Protein AF-A0A510WRI1-F1 (afdb_monomer_lite)

Secondary structure (DSSP, 8-state):
-EETTEE---S-HHHHGGG----EEEEES---GGGGTTSTTEEEEEE-TTS-EEEEESSHHHHHHHHHHHHHHT---SEEEEEPPPHHHHHHHHTT-

Radius of gyration: 16.03 Å; chains: 1; bounding box: 44×24×39 Å

pLDDT: mean 86.25, std 15.25, range [48.31, 97.94]

Foldseek 3Di:
DDDPNDDLDDDDPVVLCPVWALFKKKFADDDDQVLLVPQDQWAPWDQDPVRITMITGNHDVSLVVVVVVCCVPPNDTPDIDRGTDDPVVSSVVSVVD

Organism: NCBI:txid1606

Structure (mmCIF, N/CA/C/O backbone):
data_AF-A0A510WRI1-F1
#
_entry.id   AF-A0A510WRI1-F1
#
loop_
_atom_site.group_PDB
_atom_site.id
_atom_site.type_symbol
_atom_site.label_atom_id
_atom_site.label_alt_id
_atom_site.label_comp_id
_atom_site.label_asym_id
_atom_site.label_entity_id
_atom_site.label_seq_id
_atom_site.pdbx_PDB_ins_code
_atom_site.Cartn_x
_atom_site.Cartn_y
_atom_site.Cartn_z
_atom_site.occupancy
_atom_site.B_iso_or_equiv
_atom_site.auth_seq_id
_atom_site.auth_comp_id
_atom_site.auth_asym_id
_atom_site.auth_atom_id
_atom_site.pdbx_PDB_model_num
ATOM 1 N N . MET A 1 1 ? 18.633 3.366 -19.312 1.00 51.19 1 MET A N 1
ATOM 2 C CA . MET A 1 1 ? 19.604 3.187 -18.201 1.00 51.19 1 MET A CA 1
ATOM 3 C C . MET A 1 1 ? 20.503 2.010 -18.559 1.00 51.19 1 MET A C 1
ATOM 5 O O . MET A 1 1 ? 19.975 1.040 -19.089 1.00 51.19 1 MET A O 1
ATOM 9 N N . LEU A 1 2 ? 21.816 2.105 -18.333 1.00 51.72 2 LEU A N 1
ATOM 10 C CA . LEU A 1 2 ? 22.803 1.080 -18.711 1.00 51.72 2 LEU A CA 1
ATOM 11 C C . LEU A 1 2 ? 23.223 0.271 -17.475 1.00 51.72 2 LEU A C 1
ATOM 13 O O . LEU A 1 2 ? 23.455 0.861 -16.420 1.00 51.72 2 LEU A O 1
ATOM 17 N N . LYS A 1 3 ? 23.370 -1.051 -17.607 1.00 49.25 3 LYS A N 1
ATOM 18 C CA . LYS A 1 3 ? 24.056 -1.905 -16.622 1.00 49.25 3 LYS A CA 1
ATOM 19 C C . LYS A 1 3 ? 25.121 -2.696 -17.382 1.00 49.25 3 LYS A C 1
ATOM 21 O O . LYS A 1 3 ? 24.802 -3.346 -18.364 1.00 49.25 3 LYS A O 1
ATOM 26 N N . HIS A 1 4 ? 26.386 -2.587 -16.974 1.00 48.31 4 HIS A N 1
ATOM 27 C CA . HIS A 1 4 ? 27.529 -3.268 -17.613 1.00 48.31 4 HIS A CA 1
ATOM 28 C C . HIS A 1 4 ? 27.670 -3.071 -19.139 1.00 48.31 4 HIS A C 1
ATOM 30 O O . HIS A 1 4 ? 28.174 -3.946 -19.829 1.00 48.31 4 HIS A O 1
ATOM 36 N N . GLY A 1 5 ? 27.265 -1.914 -19.671 1.00 55.53 5 GLY A N 1
ATOM 37 C CA . GLY A 1 5 ? 27.387 -1.616 -21.105 1.00 55.53 5 GLY A CA 1
ATOM 38 C C . GLY A 1 5 ? 26.260 -2.174 -21.979 1.00 55.53 5 GLY A C 1
ATOM 39 O O . GLY A 1 5 ? 26.207 -1.834 -23.156 1.00 55.53 5 GLY A O 1
ATOM 40 N N . GLU A 1 6 ? 25.318 -2.931 -21.410 1.00 54.03 6 GLU A N 1
ATOM 41 C CA . GLU A 1 6 ? 24.120 -3.394 -22.110 1.00 54.03 6 GLU A CA 1
ATOM 42 C C . GLU A 1 6 ? 22.901 -2.525 -21.761 1.00 54.03 6 GLU A C 1
ATOM 44 O O . GLU A 1 6 ? 22.674 -2.114 -20.612 1.00 54.03 6 GLU A O 1
ATOM 49 N N . THR A 1 7 ? 22.108 -2.205 -22.784 1.00 53.50 7 THR A N 1
ATOM 50 C CA . THR A 1 7 ? 20.866 -1.444 -22.637 1.00 53.50 7 THR A CA 1
ATOM 51 C C . THR A 1 7 ? 19.765 -2.370 -22.135 1.00 53.50 7 THR A C 1
ATOM 53 O O . THR A 1 7 ? 19.102 -3.036 -22.918 1.00 53.50 7 THR A O 1
ATOM 56 N N . VAL A 1 8 ? 19.551 -2.386 -20.817 1.00 58.12 8 VAL A N 1
ATOM 57 C CA . VAL A 1 8 ? 18.549 -3.257 -20.168 1.00 58.12 8 VAL A CA 1
ATOM 58 C C . VAL A 1 8 ? 17.114 -2.777 -20.418 1.00 58.12 8 VAL A C 1
ATOM 60 O O . VAL A 1 8 ? 16.180 -3.570 -20.424 1.00 58.12 8 VAL A O 1
ATOM 63 N N . LEU A 1 9 ? 16.911 -1.473 -20.633 1.00 54.69 9 LEU A N 1
ATOM 64 C CA . LEU A 1 9 ? 15.585 -0.883 -20.829 1.00 54.69 9 LEU A CA 1
ATOM 65 C C . LEU A 1 9 ? 15.589 0.086 -22.011 1.00 54.69 9 LEU A C 1
ATOM 67 O O . LEU A 1 9 ? 16.075 1.213 -21.898 1.00 54.69 9 LEU A O 1
ATOM 71 N N . ASN A 1 10 ? 15.028 -0.383 -23.127 1.00 49.66 10 ASN A N 1
ATOM 72 C CA . ASN A 1 10 ? 14.660 0.398 -24.306 1.00 49.66 10 ASN A CA 1
ATOM 73 C C . ASN A 1 10 ? 13.131 0.557 -24.316 1.00 49.66 10 ASN A C 1
ATOM 75 O O . ASN A 1 10 ? 12.417 -0.388 -24.637 1.00 49.66 10 ASN A O 1
ATOM 79 N N . GLY A 1 11 ? 12.623 1.726 -23.924 1.00 58.41 11 GLY A N 1
ATOM 80 C CA . GLY A 1 11 ? 11.186 2.025 -23.932 1.00 58.41 11 GLY A CA 1
ATOM 81 C C . GLY A 1 11 ? 10.826 3.254 -23.100 1.00 58.41 11 GLY A C 1
ATOM 82 O O . GLY A 1 11 ? 11.619 3.710 -22.273 1.00 58.41 11 GLY A O 1
ATOM 83 N N . GLU A 1 12 ? 9.624 3.799 -23.306 1.00 63.59 12 GLU A N 1
ATOM 84 C CA . GLU A 1 12 ? 9.083 4.831 -22.419 1.00 63.59 12 GLU A CA 1
ATOM 85 C C . GLU A 1 12 ? 8.814 4.231 -21.032 1.00 63.59 12 GLU A C 1
ATOM 87 O O . GLU A 1 12 ? 8.401 3.079 -20.913 1.00 63.59 12 GLU A O 1
ATOM 92 N N . ILE A 1 13 ? 8.973 5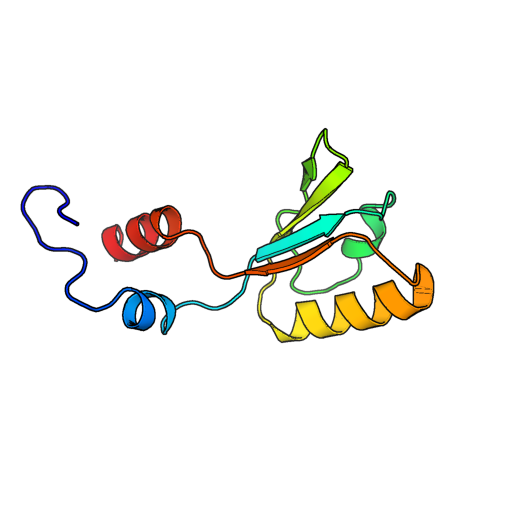.022 -19.964 1.00 63.72 13 ILE A N 1
ATOM 93 C CA . ILE A 1 13 ? 8.730 4.584 -18.575 1.00 63.72 13 ILE A CA 1
ATOM 94 C C . ILE A 1 13 ? 7.361 3.895 -18.415 1.00 63.72 13 ILE A C 1
ATOM 96 O O . ILE A 1 13 ? 7.236 2.951 -17.637 1.00 63.72 13 ILE A O 1
ATOM 100 N N . LYS A 1 14 ? 6.340 4.314 -19.176 1.00 63.06 14 LYS A N 1
ATOM 101 C CA . LYS A 1 14 ? 5.005 3.697 -19.142 1.00 63.06 14 LYS A CA 1
ATOM 102 C C . LYS A 1 14 ? 5.012 2.224 -19.566 1.00 63.06 14 LYS A C 1
ATOM 104 O O . LYS A 1 14 ? 4.211 1.452 -19.053 1.00 63.06 14 LYS A O 1
ATOM 109 N N . ASP A 1 15 ? 5.883 1.845 -20.499 1.00 69.88 15 ASP A N 1
ATOM 110 C CA . ASP A 1 15 ? 5.948 0.487 -21.035 1.00 69.88 15 ASP A CA 1
ATOM 111 C C . ASP A 1 15 ? 6.637 -0.455 -20.046 1.00 69.88 15 ASP A C 1
ATOM 113 O O . ASP A 1 15 ? 6.288 -1.626 -19.966 1.00 69.88 15 ASP A O 1
ATOM 117 N N . ILE A 1 16 ? 7.531 0.083 -19.212 1.00 71.81 16 ILE A N 1
ATOM 118 C CA . ILE A 1 16 ? 8.223 -0.653 -18.149 1.00 71.81 16 ILE A CA 1
ATOM 119 C C . ILE A 1 16 ? 7.231 -1.182 -17.108 1.00 71.81 16 ILE A C 1
ATOM 121 O O . ILE A 1 16 ? 7.383 -2.302 -16.634 1.00 71.81 16 ILE A O 1
ATOM 125 N N . TYR A 1 17 ? 6.208 -0.394 -16.766 1.00 76.62 17 TYR A N 1
ATOM 126 C CA . TYR A 1 17 ? 5.210 -0.773 -15.764 1.00 76.62 17 TYR A CA 1
ATOM 127 C C . TYR A 1 17 ? 4.151 -1.756 -16.275 1.00 76.62 17 TYR A C 1
ATOM 129 O O . TYR A 1 17 ? 3.458 -2.339 -15.449 1.00 76.62 17 TYR A O 1
ATOM 137 N N . LYS A 1 18 ? 4.010 -1.961 -17.595 1.00 75.62 18 LYS A N 1
ATOM 138 C CA . LYS A 1 18 ? 2.979 -2.858 -18.159 1.00 75.62 18 LYS A CA 1
ATOM 139 C C . LYS A 1 18 ? 3.118 -4.304 -17.684 1.00 75.62 18 LYS A C 1
ATOM 141 O O . LYS A 1 18 ? 2.110 -4.989 -17.552 1.00 75.62 18 LYS A O 1
ATOM 146 N N . ASP A 1 19 ? 4.344 -4.727 -17.395 1.00 79.88 19 ASP A N 1
ATOM 147 C CA . ASP A 1 19 ? 4.653 -6.093 -16.963 1.00 79.88 19 ASP A CA 1
ATOM 148 C C . ASP A 1 19 ? 4.531 -6.277 -15.438 1.00 79.88 19 ASP A C 1
ATOM 150 O O . ASP A 1 19 ? 4.716 -7.380 -14.928 1.00 79.88 19 ASP A O 1
ATOM 154 N N . PHE A 1 20 ? 4.239 -5.207 -14.688 1.00 85.00 20 PHE A N 1
ATOM 155 C CA . PHE A 1 20 ? 4.201 -5.231 -13.228 1.00 85.00 20 PHE A CA 1
ATOM 156 C C . PHE A 1 20 ? 2.809 -4.917 -12.698 1.00 85.00 20 PHE A C 1
ATOM 158 O O . PHE A 1 20 ? 2.081 -4.077 -13.217 1.00 85.00 20 PHE A O 1
ATOM 165 N N . ILE A 1 21 ? 2.461 -5.569 -11.594 1.00 88.19 21 ILE A N 1
ATOM 166 C CA . ILE A 1 21 ? 1.217 -5.325 -10.864 1.00 88.19 21 ILE A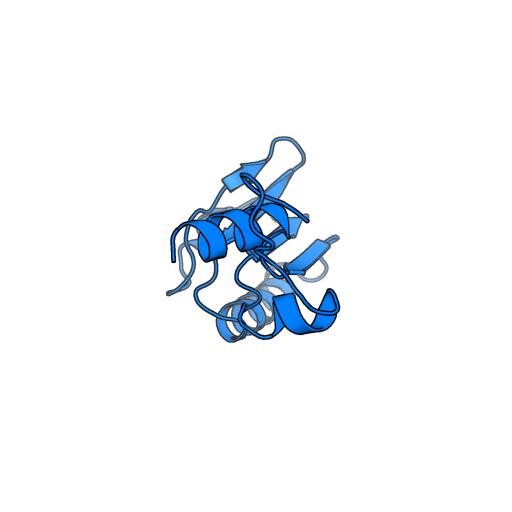 CA 1
ATOM 167 C C . ILE A 1 21 ? 1.437 -4.311 -9.739 1.00 88.19 21 ILE A C 1
ATOM 169 O O . ILE A 1 21 ? 2.557 -4.132 -9.256 1.00 88.19 21 ILE A O 1
ATOM 173 N N . ARG A 1 22 ? 0.364 -3.673 -9.256 1.00 91.81 22 ARG A N 1
ATOM 174 C CA . ARG A 1 22 ? 0.428 -2.861 -8.032 1.00 91.81 22 ARG A CA 1
ATOM 175 C C . ARG A 1 22 ? 0.403 -3.740 -6.784 1.00 91.81 22 ARG A C 1
ATOM 177 O O . ARG A 1 22 ? -0.624 -3.884 -6.117 1.00 91.81 22 ARG A O 1
ATOM 184 N N . GLU A 1 23 ? 1.539 -4.354 -6.497 1.00 94.31 23 GLU A N 1
ATOM 185 C CA . GLU A 1 23 ? 1.700 -5.276 -5.371 1.00 94.31 23 GLU A CA 1
ATOM 186 C C . GLU A 1 23 ? 2.068 -4.594 -4.051 1.00 94.31 23 GLU A C 1
ATOM 188 O O . GLU A 1 23 ? 2.030 -5.247 -3.021 1.00 94.31 23 GLU A O 1
ATOM 193 N N . TYR A 1 24 ? 2.405 -3.304 -4.019 1.00 97.12 24 TYR A N 1
ATOM 194 C CA . TYR A 1 24 ? 2.737 -2.630 -2.761 1.00 97.12 24 TYR A CA 1
ATOM 195 C C . TYR A 1 24 ? 1.555 -1.833 -2.225 1.00 97.12 24 TYR A C 1
ATOM 197 O O . TYR A 1 24 ? 0.900 -1.104 -2.970 1.00 97.12 24 TYR A O 1
ATOM 205 N N . LEU A 1 25 ? 1.318 -1.924 -0.915 1.00 97.88 25 LEU A N 1
ATOM 206 C CA . LEU A 1 25 ? 0.324 -1.121 -0.209 1.00 97.88 25 LEU A CA 1
ATOM 207 C C . LEU A 1 25 ? 0.970 -0.388 0.969 1.00 97.88 25 LEU A C 1
ATOM 209 O O . LEU A 1 25 ? 1.618 -0.996 1.820 1.00 97.88 25 LEU A O 1
ATOM 213 N N . THR A 1 26 ? 0.783 0.933 1.017 1.00 97.75 26 THR A N 1
ATOM 214 C CA . THR A 1 26 ? 1.153 1.784 2.155 1.00 97.75 26 THR A CA 1
ATOM 215 C C . THR A 1 26 ? -0.094 2.425 2.747 1.00 97.75 26 THR A C 1
ATOM 217 O O . THR A 1 26 ? -0.862 3.070 2.031 1.00 97.75 26 THR A O 1
ATOM 220 N N . ILE A 1 27 ? -0.266 2.280 4.059 1.00 97.75 27 ILE A N 1
ATOM 221 C CA . ILE A 1 27 ? -1.390 2.833 4.818 1.00 97.75 27 ILE A CA 1
ATOM 222 C C . ILE A 1 27 ? -0.871 3.683 5.979 1.00 97.75 27 ILE A C 1
ATOM 224 O O . ILE A 1 27 ? 0.151 3.357 6.578 1.00 97.75 27 ILE A O 1
ATOM 228 N N . ASN A 1 28 ? -1.583 4.754 6.324 1.00 96.75 28 ASN A N 1
ATOM 229 C CA . ASN A 1 28 ? -1.408 5.495 7.577 1.00 96.75 28 ASN A CA 1
ATOM 230 C C . ASN A 1 28 ? -2.765 5.639 8.286 1.00 96.75 28 ASN A C 1
ATOM 232 O O . ASN A 1 28 ? -3.803 5.547 7.641 1.00 96.75 28 ASN A O 1
ATOM 236 N N . GLY A 1 29 ? -2.765 5.874 9.600 1.00 92.75 29 GLY A N 1
ATOM 237 C CA . GLY A 1 29 ? -3.986 6.097 10.388 1.00 92.75 29 GLY A CA 1
ATOM 238 C C . GLY A 1 29 ? -4.559 4.850 11.062 1.00 92.75 29 GLY A C 1
ATOM 239 O O . GLY A 1 29 ? -5.522 4.960 11.813 1.00 92.75 29 GLY A O 1
ATOM 240 N N . ILE A 1 30 ? -3.944 3.680 10.868 1.00 92.56 30 ILE A N 1
ATOM 241 C CA . ILE A 1 30 ? -4.323 2.425 11.532 1.00 92.56 30 ILE A CA 1
ATOM 242 C C . ILE A 1 30 ? -3.191 1.990 12.459 1.00 92.56 30 ILE A C 1
ATOM 244 O O . ILE A 1 30 ? -2.040 1.889 12.042 1.00 92.56 30 ILE A O 1
ATOM 248 N N . LYS A 1 31 ? -3.519 1.729 13.730 1.00 87.12 31 LYS A N 1
ATOM 249 C CA . LYS A 1 31 ? -2.542 1.299 14.748 1.00 87.12 31 LYS A CA 1
ATOM 250 C C . LYS A 1 31 ? -2.414 -0.220 14.862 1.00 87.12 31 LYS A C 1
ATOM 252 O O . LYS A 1 31 ? -1.349 -0.706 15.228 1.00 87.12 31 LYS A O 1
ATOM 257 N N . ASN A 1 32 ? -3.488 -0.955 14.573 1.00 91.50 32 ASN A N 1
ATOM 258 C CA . ASN A 1 32 ? -3.522 -2.407 14.710 1.00 91.50 32 ASN A CA 1
ATOM 259 C C . ASN A 1 32 ? -2.998 -3.084 13.436 1.00 91.50 32 ASN A C 1
ATOM 261 O O . ASN A 1 32 ? -3.718 -3.183 12.447 1.00 91.50 32 ASN A O 1
ATOM 265 N N . ILE A 1 33 ? -1.755 -3.566 13.465 1.00 91.06 33 ILE A N 1
ATOM 266 C CA . ILE A 1 33 ? -1.152 -4.285 12.335 1.00 91.06 33 ILE A CA 1
ATOM 267 C C . ILE A 1 33 ? -1.764 -5.680 12.126 1.00 91.06 33 ILE A C 1
ATOM 269 O O . ILE A 1 33 ? -1.801 -6.177 11.000 1.00 91.06 33 ILE A O 1
ATOM 273 N N . ASP A 1 34 ? -2.296 -6.301 13.184 1.00 92.94 34 ASP A N 1
ATOM 274 C CA . ASP A 1 34 ? -2.888 -7.640 13.113 1.00 92.94 34 ASP A CA 1
ATOM 275 C C . ASP A 1 34 ? -4.175 -7.658 12.285 1.00 92.94 34 ASP A C 1
ATOM 277 O O . ASP A 1 34 ? -4.525 -8.694 11.720 1.00 92.94 34 ASP A O 1
ATOM 281 N N . PHE A 1 35 ? -4.815 -6.496 12.109 1.00 93.75 35 PHE A N 1
ATOM 282 C CA . PHE A 1 35 ? -5.926 -6.308 11.176 1.00 93.75 35 PHE A CA 1
ATOM 283 C C . PHE A 1 35 ? -5.611 -6.840 9.771 1.00 93.75 35 PHE A C 1
ATOM 285 O O . PHE A 1 35 ? -6.503 -7.349 9.098 1.00 93.75 35 PHE A O 1
ATOM 292 N N . PHE A 1 36 ? -4.351 -6.753 9.330 1.00 95.50 36 PHE A N 1
ATOM 293 C CA . PHE A 1 36 ? -3.946 -7.170 7.989 1.00 95.50 36 PHE A CA 1
ATOM 294 C C . PHE A 1 36 ? -3.600 -8.657 7.879 1.00 95.50 36 PHE A C 1
ATOM 296 O O . PHE A 1 36 ? -3.604 -9.202 6.779 1.00 95.50 36 PHE A O 1
ATOM 303 N N . LYS A 1 37 ? -3.354 -9.345 9.001 1.00 94.25 37 LYS A N 1
ATOM 304 C CA . LYS A 1 37 ? -2.988 -10.772 9.003 1.00 94.25 37 LYS A CA 1
ATOM 305 C C . LYS A 1 37 ? -4.141 -11.687 8.578 1.00 94.25 37 LYS A C 1
ATOM 307 O O . LYS A 1 37 ? -3.899 -12.833 8.220 1.00 94.25 37 LYS A O 1
ATOM 312 N N . LYS A 1 38 ? -5.385 -11.189 8.596 1.00 94.38 38 LYS A N 1
ATOM 313 C CA . LYS A 1 38 ? -6.581 -11.943 8.182 1.00 94.38 38 LYS A CA 1
ATOM 314 C C . LYS A 1 38 ? -6.708 -12.120 6.665 1.00 94.38 38 LYS A C 1
ATOM 316 O O . LYS A 1 38 ? -7.462 -12.981 6.219 1.00 94.38 38 LYS A O 1
ATOM 321 N N . TYR A 1 39 ? -6.019 -11.304 5.865 1.00 96.25 39 TYR A N 1
ATOM 322 C CA . TYR A 1 39 ? -6.179 -11.320 4.413 1.00 96.25 39 TYR A CA 1
ATOM 323 C C . TYR A 1 39 ? -5.227 -12.321 3.765 1.00 96.25 39 TYR A C 1
ATOM 325 O O . TYR A 1 39 ? -4.006 -12.162 3.805 1.00 96.25 39 TYR A O 1
ATOM 333 N N . ASN A 1 40 ? -5.798 -13.319 3.091 1.00 93.88 40 ASN A N 1
ATOM 334 C CA . ASN A 1 40 ? -5.015 -14.176 2.214 1.00 93.88 40 ASN A CA 1
ATOM 335 C C . ASN A 1 40 ? -4.443 -13.347 1.049 1.00 93.88 40 ASN A C 1
ATOM 337 O O . ASN A 1 40 ? -5.158 -12.553 0.435 1.00 93.88 40 ASN A O 1
ATOM 341 N N . GLY A 1 41 ? -3.160 -13.536 0.744 1.00 95.06 41 GLY A N 1
ATOM 342 C CA . GLY A 1 41 ? -2.456 -12.760 -0.279 1.00 95.06 41 GLY A CA 1
ATOM 343 C C . GLY A 1 41 ? -1.847 -11.440 0.206 1.00 95.06 41 GLY A C 1
ATOM 344 O O . GLY A 1 41 ? -1.444 -10.645 -0.640 1.00 95.06 41 GLY A O 1
ATOM 345 N N . VAL A 1 42 ? -1.764 -11.210 1.524 1.00 97.25 42 VAL A N 1
ATOM 346 C CA . VAL A 1 42 ? -0.927 -10.161 2.132 1.00 97.25 42 VAL A CA 1
ATOM 347 C C . VAL A 1 42 ? 0.351 -10.780 2.698 1.00 97.25 42 VAL A C 1
ATOM 349 O O . VAL A 1 42 ? 0.303 -11.799 3.385 1.00 97.25 42 VAL A O 1
ATOM 352 N N . SER A 1 43 ? 1.495 -10.148 2.446 1.00 96.69 43 SER A N 1
ATOM 353 C CA . SER A 1 43 ? 2.800 -10.545 2.986 1.00 96.69 43 SER A CA 1
ATOM 354 C C . SER A 1 43 ? 3.661 -9.326 3.338 1.00 96.69 43 SER A C 1
ATOM 356 O O . SER A 1 43 ? 3.264 -8.181 3.115 1.00 96.69 43 SER A O 1
ATOM 358 N N . ASP A 1 44 ? 4.835 -9.563 3.931 1.00 95.56 44 ASP A N 1
ATOM 359 C CA . ASP A 1 44 ? 5.837 -8.535 4.255 1.00 95.56 44 ASP A CA 1
ATOM 360 C C . ASP A 1 44 ? 5.279 -7.324 5.028 1.00 95.56 44 ASP A C 1
ATOM 362 O O . ASP A 1 44 ? 5.661 -6.179 4.775 1.00 95.56 44 ASP A O 1
ATOM 366 N N . ILE A 1 45 ? 4.359 -7.563 5.969 1.00 96.81 45 ILE A N 1
ATOM 367 C CA . ILE A 1 45 ? 3.720 -6.493 6.741 1.00 96.81 45 ILE A CA 1
ATOM 368 C C . ILE A 1 45 ? 4.741 -5.876 7.705 1.00 96.81 45 ILE A C 1
ATOM 370 O O . ILE A 1 45 ? 5.255 -6.542 8.602 1.00 96.81 45 ILE A O 1
ATOM 374 N N . GLN A 1 46 ? 5.007 -4.584 7.542 1.00 95.69 46 GLN A N 1
ATOM 375 C CA . GLN A 1 46 ? 5.989 -3.834 8.314 1.00 95.69 46 GLN A CA 1
ATOM 376 C C . GLN A 1 46 ? 5.377 -2.545 8.852 1.00 95.69 46 GLN A C 1
ATOM 378 O O . GLN A 1 46 ? 4.865 -1.719 8.093 1.00 95.69 46 GLN A O 1
ATOM 383 N N . GLN A 1 47 ? 5.486 -2.339 10.163 1.00 95.12 47 GLN A N 1
ATOM 384 C CA . GLN A 1 47 ? 5.143 -1.070 10.792 1.00 95.12 47 GLN A CA 1
ATOM 385 C C . GLN A 1 47 ? 6.374 -0.165 10.839 1.00 95.12 47 GLN A C 1
ATOM 387 O O . GLN A 1 47 ? 7.425 -0.516 11.370 1.00 95.12 47 GLN A O 1
ATOM 392 N N . MET A 1 48 ? 6.237 1.018 10.259 1.00 94.44 48 MET A N 1
ATOM 393 C CA . MET A 1 48 ? 7.277 2.030 10.184 1.00 94.44 48 MET A CA 1
ATOM 394 C C . MET A 1 48 ? 7.195 2.968 11.390 1.00 94.44 48 MET A C 1
ATOM 396 O O . MET A 1 48 ? 6.119 3.231 11.926 1.00 94.44 48 MET A O 1
ATOM 400 N N . LYS A 1 49 ? 8.335 3.553 11.778 1.00 92.81 49 LYS A N 1
ATOM 401 C CA . LYS A 1 49 ? 8.421 4.498 12.909 1.00 92.81 49 LYS A CA 1
ATOM 402 C C . LYS A 1 49 ? 7.525 5.735 12.751 1.00 92.81 49 LYS A C 1
ATOM 404 O O . LYS A 1 49 ? 7.102 6.306 13.745 1.00 92.81 49 LYS A O 1
ATOM 409 N N . ASN A 1 50 ? 7.222 6.137 11.515 1.00 92.12 50 ASN A N 1
ATOM 410 C CA . ASN A 1 50 ? 6.338 7.264 11.205 1.00 92.12 50 ASN A CA 1
ATOM 411 C C . ASN A 1 50 ? 4.837 6.898 11.227 1.00 92.12 50 ASN A C 1
ATOM 413 O O . ASN A 1 50 ? 4.011 7.681 10.766 1.00 92.12 50 ASN A O 1
ATOM 417 N N . GLY A 1 51 ? 4.480 5.704 11.708 1.00 91.50 51 GLY A N 1
ATOM 418 C CA . GLY A 1 51 ? 3.095 5.236 11.776 1.00 91.50 51 GLY A CA 1
ATOM 419 C C . GLY A 1 51 ? 2.556 4.656 10.469 1.00 91.50 51 GLY A C 1
ATOM 420 O O . GLY A 1 51 ? 1.416 4.198 10.446 1.00 91.50 51 GLY A O 1
ATOM 421 N N . ASN A 1 52 ? 3.350 4.632 9.392 1.00 96.44 52 ASN A N 1
ATOM 422 C CA . ASN A 1 52 ? 2.949 3.947 8.167 1.00 96.44 52 ASN A CA 1
ATOM 423 C C . ASN A 1 52 ? 3.031 2.432 8.348 1.00 96.44 52 ASN A C 1
ATOM 425 O O . ASN A 1 52 ? 3.980 1.916 8.932 1.00 96.44 52 ASN A O 1
ATOM 429 N N . ILE A 1 53 ? 2.085 1.717 7.761 1.00 97.38 53 ILE A N 1
ATOM 430 C CA . ILE A 1 53 ? 2.147 0.271 7.587 1.00 97.38 53 ILE A CA 1
ATOM 431 C C . ILE A 1 53 ? 2.384 0.014 6.104 1.00 97.38 53 ILE A C 1
ATOM 433 O O . ILE A 1 53 ? 1.661 0.537 5.256 1.00 97.38 53 ILE A O 1
ATOM 437 N N . LYS A 1 54 ? 3.421 -0.760 5.795 1.00 97.19 54 LYS A N 1
ATOM 438 C CA . LYS A 1 54 ? 3.748 -1.204 4.439 1.00 97.19 54 LYS A CA 1
ATOM 439 C C . LYS A 1 54 ? 3.541 -2.705 4.338 1.00 97.19 54 LYS A C 1
ATOM 441 O O . LYS A 1 54 ? 3.837 -3.417 5.289 1.00 97.19 54 LYS A O 1
ATOM 446 N N . MET A 1 55 ? 3.040 -3.176 3.207 1.00 97.50 55 MET A N 1
ATOM 447 C CA . MET A 1 55 ? 2.861 -4.601 2.938 1.00 97.50 55 MET A CA 1
ATOM 448 C C . MET A 1 55 ? 2.917 -4.879 1.440 1.00 97.50 55 MET A C 1
ATOM 450 O O . MET A 1 55 ? 2.765 -3.964 0.622 1.00 97.50 55 MET A O 1
ATOM 454 N N . LYS A 1 56 ? 3.109 -6.152 1.101 1.00 97.31 56 LYS A N 1
ATOM 455 C CA . LYS A 1 56 ? 2.942 -6.671 -0.252 1.00 97.31 56 LYS A CA 1
ATOM 456 C C . LYS A 1 56 ? 1.605 -7.383 -0.400 1.00 97.31 56 LYS A C 1
ATOM 458 O O . LYS A 1 56 ? 1.099 -7.983 0.546 1.00 97.31 56 LYS A O 1
ATOM 463 N N . LEU A 1 57 ? 1.057 -7.311 -1.601 1.00 97.38 57 LEU A N 1
ATOM 464 C CA . LEU A 1 57 ? -0.204 -7.884 -2.029 1.00 97.38 57 LEU A CA 1
ATOM 465 C C . LEU A 1 57 ? 0.044 -8.756 -3.253 1.00 97.38 57 LEU A C 1
ATOM 467 O O . LEU A 1 57 ? 0.723 -8.338 -4.185 1.00 97.38 57 LEU A O 1
ATOM 471 N N . VAL A 1 58 ? -0.588 -9.922 -3.312 1.00 95.56 58 VAL A N 1
ATOM 472 C CA . VAL A 1 58 ? -0.478 -10.805 -4.484 1.00 95.56 58 VAL A CA 1
ATOM 473 C C . VAL A 1 58 ? -1.122 -10.205 -5.744 1.00 95.56 58 VAL A C 1
ATOM 475 O O . VAL A 1 58 ? -0.770 -10.591 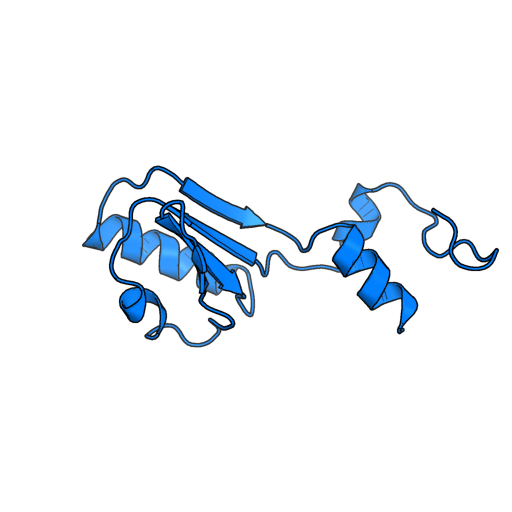-6.854 1.00 95.56 58 VAL A O 1
ATOM 478 N N . ASN A 1 59 ? -2.084 -9.281 -5.596 1.00 92.94 59 ASN A N 1
ATOM 479 C CA . ASN A 1 59 ? -2.716 -8.554 -6.701 1.00 92.94 59 ASN A CA 1
ATOM 480 C C . ASN A 1 59 ? -3.531 -7.332 -6.228 1.00 92.94 59 ASN A C 1
ATOM 482 O O . ASN A 1 59 ? -3.726 -7.087 -5.035 1.00 92.94 59 ASN A O 1
ATOM 486 N N . GLU A 1 60 ? -4.081 -6.595 -7.198 1.00 93.56 60 GLU A N 1
ATOM 487 C CA . GLU A 1 60 ? -4.889 -5.395 -6.961 1.00 93.56 60 GLU A CA 1
ATOM 488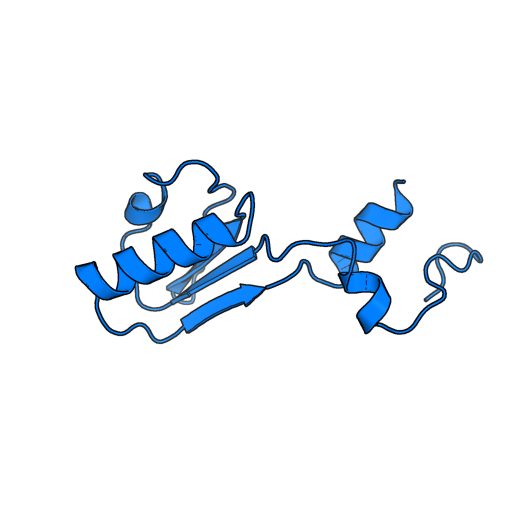 C C . GLU A 1 60 ? -6.220 -5.635 -6.241 1.00 93.56 60 GLU A C 1
ATOM 490 O O . GLU A 1 60 ? -6.719 -4.759 -5.534 1.00 93.56 60 GLU A O 1
ATOM 495 N N . GLN A 1 61 ? -6.810 -6.819 -6.395 1.00 95.75 61 GLN A N 1
ATOM 496 C CA . GLN A 1 61 ? -8.118 -7.117 -5.815 1.00 95.75 61 GLN A CA 1
ATOM 497 C C . GLN A 1 61 ? -8.047 -7.209 -4.291 1.00 95.75 61 GLN A C 1
ATOM 499 O O . GLN A 1 61 ? -8.967 -6.742 -3.619 1.00 95.75 61 GLN A O 1
ATOM 504 N N . VAL A 1 62 ? -6.937 -7.717 -3.743 1.00 97.00 62 VAL A N 1
ATOM 505 C CA . VAL A 1 62 ? -6.700 -7.727 -2.290 1.00 97.00 62 VAL A CA 1
ATOM 506 C C . VAL A 1 62 ? -6.718 -6.300 -1.735 1.00 97.00 62 VAL A C 1
ATOM 508 O O . VAL A 1 62 ? -7.384 -6.039 -0.736 1.00 97.00 62 VAL A O 1
ATOM 511 N N . GLY A 1 63 ? -6.091 -5.345 -2.430 1.00 97.06 63 GLY A N 1
ATOM 512 C CA . GLY A 1 63 ? -6.105 -3.931 -2.040 1.00 97.06 63 GLY A CA 1
ATOM 513 C C . GLY A 1 63 ? -7.519 -3.348 -1.988 1.00 97.06 63 GLY A C 1
ATOM 514 O O 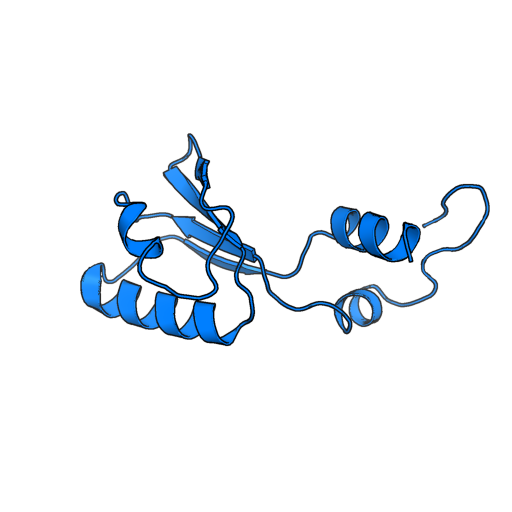. GLY A 1 63 ? -7.879 -2.682 -1.018 1.00 97.06 63 GLY A O 1
ATOM 515 N N . LYS A 1 64 ? -8.371 -3.670 -2.970 1.00 97.12 64 LYS A N 1
ATOM 516 C CA . LYS A 1 64 ? -9.783 -3.241 -2.977 1.00 97.12 64 LYS A CA 1
ATOM 517 C C . LYS A 1 64 ? -10.588 -3.830 -1.818 1.00 97.12 64 LYS A C 1
ATOM 519 O O . LYS A 1 64 ? -11.456 -3.144 -1.283 1.00 97.12 64 LYS A O 1
ATOM 524 N N . VAL A 1 65 ? -10.333 -5.089 -1.449 1.00 97.81 65 VAL A N 1
ATOM 525 C CA . VAL A 1 65 ? -10.964 -5.727 -0.280 1.00 97.81 65 VAL A CA 1
ATOM 526 C C . VAL A 1 65 ? -10.545 -4.999 0.995 1.00 97.81 65 VAL A C 1
ATOM 528 O O . VAL A 1 65 ? -11.410 -4.522 1.724 1.00 97.81 65 VAL A O 1
ATOM 531 N N . ILE A 1 66 ? -9.236 -4.816 1.196 1.00 97.50 66 ILE A N 1
ATOM 532 C CA . ILE A 1 66 ? -8.682 -4.117 2.362 1.00 97.50 66 ILE A CA 1
ATOM 533 C C . ILE A 1 66 ? -9.251 -2.700 2.471 1.00 97.50 66 ILE A C 1
ATOM 535 O O . ILE A 1 66 ? -9.655 -2.292 3.554 1.00 97.50 66 ILE A O 1
ATOM 539 N N . PHE A 1 67 ? -9.318 -1.950 1.367 1.00 97.75 67 PHE A N 1
ATOM 540 C CA . PHE A 1 67 ? -9.860 -0.590 1.372 1.00 97.75 67 PHE A CA 1
ATOM 541 C C . PHE A 1 67 ? -11.301 -0.546 1.892 1.00 97.75 67 PHE A C 1
ATOM 543 O O . PHE A 1 67 ? -11.615 0.267 2.759 1.00 97.75 67 PHE A O 1
ATOM 550 N N . ARG A 1 68 ? -12.175 -1.437 1.400 1.00 97.88 68 ARG A N 1
ATOM 551 C CA . ARG A 1 68 ? -13.575 -1.496 1.850 1.00 97.88 68 ARG A CA 1
ATOM 552 C C . ARG A 1 68 ? -13.681 -1.810 3.339 1.00 97.88 68 ARG A C 1
ATOM 554 O O . ARG A 1 68 ? -14.457 -1.160 4.035 1.00 97.88 68 ARG A O 1
ATOM 561 N N . ASP A 1 69 ? -12.894 -2.764 3.820 1.00 97.31 69 ASP A N 1
ATOM 562 C CA . ASP A 1 69 ? -12.914 -3.167 5.225 1.00 97.31 69 ASP A CA 1
ATOM 563 C C . ASP A 1 69 ? -12.355 -2.065 6.133 1.00 97.31 69 ASP A C 1
ATOM 565 O O . ASP A 1 69 ? -12.910 -1.808 7.199 1.00 97.31 69 ASP A O 1
ATOM 569 N N . ILE A 1 70 ? -11.325 -1.336 5.686 1.00 96.94 70 ILE A N 1
ATOM 570 C CA . ILE A 1 70 ? -10.817 -0.158 6.398 1.00 96.94 70 ILE A CA 1
ATOM 571 C C . ILE A 1 70 ? -11.893 0.915 6.514 1.00 96.94 70 ILE A C 1
ATOM 573 O O . ILE A 1 70 ? -12.136 1.413 7.609 1.00 96.94 70 ILE A O 1
ATOM 577 N N . VAL A 1 71 ? -12.550 1.266 5.406 1.00 96.56 71 VAL A N 1
ATOM 578 C CA . VAL A 1 71 ? -13.610 2.283 5.418 1.00 96.56 71 VAL A CA 1
ATOM 579 C C . VAL A 1 71 ? -14.750 1.864 6.348 1.00 96.56 71 VAL A C 1
ATOM 581 O O . VAL A 1 71 ? -15.311 2.705 7.045 1.00 96.56 71 VAL A O 1
ATOM 584 N N . LYS A 1 72 ? -15.068 0.567 6.407 1.00 96.88 72 LYS A N 1
ATOM 585 C CA . LYS A 1 72 ? -16.113 0.029 7.283 1.00 96.88 72 LYS A CA 1
ATOM 586 C C . LYS A 1 72 ? -15.730 0.042 8.769 1.00 96.88 72 LYS A C 1
ATOM 588 O O . LYS A 1 72 ? -16.586 0.346 9.593 1.00 96.88 72 LYS A O 1
ATOM 593 N N . GLU A 1 73 ? -14.495 -0.321 9.118 1.00 95.75 73 GLU A N 1
ATOM 594 C CA . GLU A 1 73 ? -14.066 -0.498 10.517 1.00 95.75 73 GLU A CA 1
ATOM 595 C C . GLU A 1 73 ? -13.419 0.756 11.129 1.00 95.75 73 GLU A C 1
ATOM 597 O O . GLU A 1 73 ? -13.602 1.029 12.313 1.00 95.75 73 GLU A O 1
ATOM 602 N N . TYR A 1 74 ? -12.675 1.528 10.335 1.00 95.00 74 TYR A N 1
ATOM 603 C CA . TYR A 1 74 ? -11.905 2.697 10.783 1.00 95.00 74 TYR A CA 1
ATOM 604 C C . TYR A 1 74 ? -12.407 4.018 10.190 1.00 95.00 74 TYR A C 1
ATOM 606 O O . TYR A 1 74 ? -12.075 5.084 10.707 1.00 95.00 74 TYR A O 1
ATOM 614 N N . GLY A 1 75 ? -13.202 3.973 9.117 1.00 95.38 75 GLY A N 1
ATOM 615 C CA . GLY A 1 75 ? -13.667 5.168 8.423 1.00 95.38 75 GLY A CA 1
ATOM 616 C C . GLY A 1 75 ? -12.553 5.838 7.619 1.00 95.38 75 GLY A C 1
ATOM 617 O O . GLY A 1 75 ? -11.882 5.206 6.801 1.00 95.38 75 GLY A O 1
ATOM 618 N N . TYR A 1 76 ? -12.389 7.145 7.812 1.00 95.69 76 TYR A N 1
ATOM 619 C CA . TYR A 1 76 ? -11.378 7.929 7.108 1.00 95.69 76 TYR A CA 1
ATOM 620 C C . TYR A 1 76 ? -9.961 7.578 7.576 1.00 95.69 76 TYR A C 1
ATOM 622 O O . TYR A 1 76 ? -9.686 7.523 8.775 1.00 95.69 76 TYR A O 1
ATOM 630 N N . ILE A 1 77 ? -9.044 7.441 6.616 1.00 96.25 77 ILE A N 1
ATOM 631 C CA . ILE A 1 77 ? -7.611 7.286 6.868 1.00 96.25 77 ILE A CA 1
ATOM 632 C C . ILE A 1 77 ? -6.800 8.311 6.057 1.00 96.25 77 ILE A C 1
ATOM 634 O O . ILE A 1 77 ? -7.171 8.609 4.922 1.00 96.25 77 ILE A O 1
ATOM 638 N N . PRO A 1 78 ? -5.676 8.837 6.584 1.00 96.12 78 PRO A N 1
ATOM 639 C CA . PRO A 1 78 ? -4.885 9.861 5.893 1.00 96.12 78 PRO A CA 1
ATOM 640 C C . PRO A 1 78 ? -4.171 9.383 4.625 1.00 96.12 78 PRO A C 1
ATOM 642 O O . PRO A 1 78 ? -3.813 10.197 3.778 1.00 96.12 78 PRO A O 1
ATOM 645 N N . LEU A 1 79 ? -3.893 8.081 4.512 1.00 97.62 79 LEU A N 1
ATOM 646 C CA . LEU A 1 79 ? -3.139 7.531 3.390 1.00 97.62 79 LEU A CA 1
ATOM 647 C C . LEU A 1 79 ? -3.585 6.108 3.088 1.00 97.62 79 LEU A C 1
ATOM 649 O O . LEU A 1 79 ? -3.456 5.230 3.938 1.00 97.62 79 LEU A O 1
ATOM 653 N N . PHE A 1 80 ? -4.005 5.889 1.846 1.00 97.94 80 PHE A N 1
ATOM 654 C CA . PHE A 1 80 ? -4.132 4.577 1.228 1.00 97.94 80 PHE A CA 1
ATOM 655 C C . PHE A 1 80 ? -3.477 4.646 -0.151 1.00 97.94 80 PHE A C 1
ATOM 657 O O . PHE A 1 80 ? -4.020 5.256 -1.070 1.00 97.94 80 PHE A O 1
ATOM 664 N N . ASN A 1 81 ? -2.286 4.069 -0.292 1.00 97.69 81 ASN A N 1
ATOM 665 C CA . ASN A 1 81 ? -1.535 4.110 -1.541 1.00 97.69 81 ASN A CA 1
ATOM 666 C C . ASN A 1 81 ? -1.181 2.700 -2.006 1.00 97.69 81 ASN A C 1
ATOM 668 O O . ASN A 1 81 ? -0.342 2.041 -1.391 1.00 97.69 81 ASN A O 1
ATOM 672 N N . GLN A 1 82 ? -1.803 2.280 -3.107 1.00 96.94 82 GLN A N 1
ATOM 673 C CA . GLN A 1 82 ? -1.472 1.051 -3.814 1.00 96.94 82 GLN A CA 1
ATOM 674 C C . GLN A 1 82 ? -0.641 1.363 -5.064 1.00 96.94 82 GLN A C 1
ATOM 676 O O . GLN A 1 82 ? -1.114 2.024 -5.998 1.00 96.94 82 GLN A O 1
ATOM 681 N N . SER A 1 83 ? 0.594 0.869 -5.086 1.00 94.56 83 SER A N 1
ATOM 682 C CA . SER A 1 83 ? 1.604 1.253 -6.069 1.00 94.56 83 SER A CA 1
ATOM 683 C C . SER A 1 83 ? 2.285 0.057 -6.723 1.00 94.56 83 SER A C 1
ATOM 685 O O . SER A 1 83 ? 2.348 -1.042 -6.169 1.00 94.56 83 SER A O 1
ATOM 687 N N . TYR A 1 84 ? 2.835 0.306 -7.909 1.00 92.50 84 TYR A N 1
ATOM 688 C CA . TYR A 1 84 ? 3.804 -0.583 -8.541 1.00 92.50 84 TYR A CA 1
ATOM 689 C C . TYR A 1 84 ? 5.081 -0.690 -7.696 1.00 92.50 84 TYR A C 1
ATOM 691 O O . TYR A 1 84 ? 5.328 0.173 -6.839 1.00 92.50 84 TYR A O 1
ATOM 699 N N . PRO A 1 85 ? 5.915 -1.708 -7.954 1.00 90.62 85 PRO A N 1
AT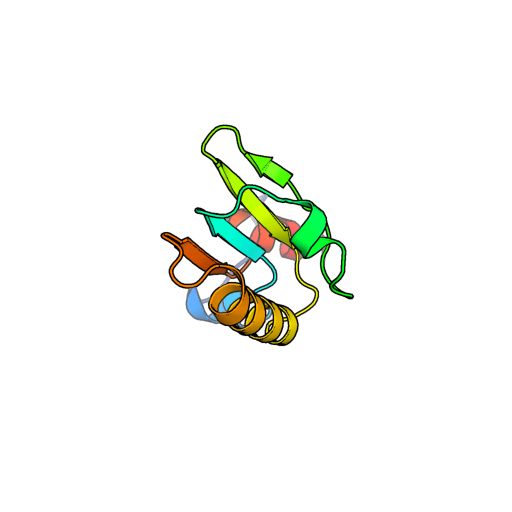OM 700 C CA . PRO A 1 85 ? 7.300 -1.707 -7.519 1.00 90.62 85 PRO A CA 1
ATOM 701 C C . PRO A 1 85 ? 8.025 -0.451 -7.976 1.00 90.62 85 PRO A C 1
ATOM 703 O O . PRO A 1 85 ? 7.688 0.153 -8.997 1.00 90.62 85 PRO A O 1
ATOM 706 N N . SER A 1 86 ? 9.035 -0.056 -7.210 1.00 89.44 86 SER A N 1
ATOM 707 C CA . SER A 1 86 ? 9.903 1.041 -7.622 1.00 89.44 86 SER A CA 1
ATOM 708 C C . SER A 1 86 ? 10.630 0.683 -8.919 1.00 89.44 86 SER A C 1
ATOM 710 O O . SER A 1 86 ? 10.890 -0.490 -9.193 1.00 89.44 86 SER A O 1
ATOM 712 N N . LEU A 1 87 ? 11.020 1.696 -9.701 1.00 85.19 87 LEU A N 1
ATOM 713 C CA . LEU A 1 87 ? 11.841 1.469 -10.893 1.00 85.19 87 LEU A CA 1
ATOM 714 C C . LEU A 1 87 ? 13.086 0.647 -10.551 1.00 85.19 87 LEU A C 1
ATOM 716 O O . LEU A 1 87 ? 13.397 -0.291 -11.270 1.00 85.19 87 LEU A O 1
ATOM 720 N N . GLU A 1 88 ? 13.759 0.945 -9.437 1.00 86.00 88 GLU A N 1
ATOM 721 C CA . GLU A 1 88 ? 14.937 0.197 -8.987 1.00 86.00 88 GLU A CA 1
ATOM 722 C C . GLU A 1 88 ? 14.647 -1.298 -8.777 1.00 86.00 88 GLU A C 1
ATOM 724 O O . GLU A 1 88 ? 15.424 -2.145 -9.216 1.00 86.00 88 GLU A O 1
ATOM 729 N N . GLU A 1 89 ? 13.525 -1.647 -8.144 1.00 87.12 89 GLU A N 1
ATOM 730 C CA . GLU A 1 89 ? 13.119 -3.049 -7.987 1.00 87.12 89 GLU A CA 1
ATOM 731 C C . GLU A 1 89 ? 12.791 -3.698 -9.329 1.00 87.12 89 GLU A C 1
ATOM 733 O O . GLU A 1 89 ? 13.202 -4.832 -9.568 1.00 87.12 89 GLU A O 1
ATOM 738 N N . ILE A 1 90 ? 12.103 -2.977 -10.217 1.00 85.75 90 ILE A N 1
ATOM 739 C CA . ILE A 1 90 ? 11.819 -3.442 -11.578 1.00 85.75 90 ILE A CA 1
ATOM 740 C C . ILE A 1 90 ? 13.127 -3.730 -12.324 1.00 85.75 90 ILE A C 1
ATOM 742 O O . ILE A 1 90 ? 13.276 -4.803 -12.906 1.00 85.75 90 ILE A O 1
ATOM 746 N N . PHE A 1 91 ? 14.098 -2.815 -12.253 1.00 81.00 91 PHE A N 1
ATOM 747 C CA . PHE A 1 91 ? 15.427 -2.988 -12.839 1.00 81.00 91 PHE A CA 1
ATOM 748 C C . PHE A 1 91 ? 16.132 -4.224 -12.278 1.00 81.00 91 PHE A C 1
ATOM 750 O O . PHE A 1 91 ? 16.715 -4.985 -13.044 1.00 81.00 91 PHE A O 1
ATOM 757 N N . LYS A 1 92 ? 16.087 -4.444 -10.959 1.00 84.38 92 LYS A N 1
ATOM 758 C CA . LYS A 1 92 ? 16.709 -5.623 -10.337 1.00 84.38 92 LYS A CA 1
ATOM 759 C C . LYS A 1 92 ? 16.067 -6.923 -10.812 1.00 84.38 92 LYS A C 1
ATOM 761 O O . LYS A 1 92 ? 16.804 -7.862 -11.072 1.00 84.38 92 LYS A O 1
ATOM 766 N N . ARG A 1 93 ? 14.740 -6.969 -10.961 1.00 84.62 93 ARG A N 1
ATOM 767 C CA . ARG A 1 93 ? 14.021 -8.157 -11.452 1.00 84.62 93 ARG A CA 1
ATOM 768 C C . ARG A 1 93 ? 14.350 -8.448 -12.919 1.00 84.62 93 ARG A C 1
ATOM 770 O O . ARG A 1 93 ? 14.825 -9.534 -13.213 1.00 84.62 93 ARG A O 1
ATOM 777 N N . LYS A 1 94 ? 14.247 -7.442 -13.799 1.00 75.81 94 LYS A N 1
ATOM 778 C CA . LYS A 1 94 ? 14.573 -7.585 -15.233 1.00 75.81 94 LYS A CA 1
ATOM 779 C C . LYS A 1 94 ? 16.053 -7.842 -15.532 1.00 75.81 94 LYS A C 1
ATOM 781 O O . LYS A 1 94 ? 16.372 -8.219 -16.644 1.00 75.81 94 LYS A O 1
ATOM 786 N N . ALA A 1 95 ? 16.961 -7.553 -14.598 1.00 68.88 95 ALA A N 1
ATOM 787 C CA . ALA A 1 95 ? 18.394 -7.803 -14.771 1.00 68.88 95 ALA A CA 1
ATOM 788 C C . ALA A 1 95 ? 18.849 -9.162 -14.209 1.00 68.88 95 ALA A C 1
ATOM 790 O O . ALA A 1 95 ? 20.055 -9.419 -14.194 1.00 68.88 95 ALA A O 1
ATOM 791 N N . ILE A 1 96 ? 17.924 -9.943 -13.644 1.00 59.84 96 ILE A N 1
ATOM 792 C CA . ILE A 1 96 ? 18.138 -11.324 -13.190 1.00 59.84 96 ILE A CA 1
ATOM 793 C C . ILE A 1 96 ? 17.484 -12.314 -14.173 1.00 59.84 96 ILE A C 1
ATOM 795 O O . ILE A 1 96 ? 17.988 -13.429 -14.292 1.00 59.84 96 ILE A O 1
ATOM 799 N N . ASP A 1 97 ? 16.415 -11.895 -14.861 1.00 51.03 97 ASP A N 1
ATOM 800 C CA . ASP A 1 97 ? 15.846 -12.570 -16.042 1.00 51.03 97 ASP A CA 1
ATOM 801 C C . ASP A 1 97 ? 16.772 -12.468 -17.268 1.00 51.03 97 ASP A C 1
ATOM 803 O O . ASP A 1 97 ? 16.821 -13.452 -18.043 1.00 51.03 97 ASP A O 1
#

Sequence (97 aa):
MLKHGETVLNGEIKDIYKDFIREYLTINGIKNIDFFKKYNGVSDIQQMKNGNIKMKLVNEQVGKVIFRDIVKEYGYIPLFNQSYPSLEEIFKRKAID

InterPro domains:
  IPR025302 Daunorubicin resistance ATP-binding protein DrrA1/2-like, C-terminal domain [PF13732] (11-94)